Protein AF-A0A3B8L4H3-F1 (afdb_monomer_lite)

pLDDT: mean 75.12, std 16.82, range [48.19, 97.12]

Sequence (78 aa):
MHRPCLALALLFVFATTGRAANISGEYLEARTCAVYTGPCFANAEMGLAGKEALMAWKIDKGQWNGVAVDGLGAAVIV

Foldseek 3Di:
DPPPPVVVVVVVVPPPPPPPFPFDWDKDKDFFDDDDDDPVRCVVCVDDGGPKMKIKTATCFGDDPNRTCHRPIDMDID

Structure (mmCIF, N/CA/C/O backbone):
data_AF-A0A3B8L4H3-F1
#
_entry.id   AF-A0A3B8L4H3-F1
#
loop_
_atom_site.group_PDB
_atom_site.id
_atom_site.type_symbol
_atom_site.label_atom_id
_atom_site.label_alt_id
_atom_site.label_comp_id
_atom_site.label_asym_id
_atom_site.label_entity_id
_atom_site.label_seq_id
_atom_site.pdbx_PDB_ins_code
_atom_site.Cartn_x
_atom_site.Cartn_y
_atom_site.Cartn_z
_atom_site.occupancy
_atom_site.B_iso_or_equiv
_atom_site.auth_seq_id
_atom_site.auth_comp_id
_atom_site.auth_asym_id
_atom_site.auth_atom_id
_atom_site.pdbx_PDB_model_num
ATOM 1 N N . MET A 1 1 ? -0.254 50.245 33.959 1.00 48.19 1 MET A N 1
ATOM 2 C CA . MET A 1 1 ? -0.855 49.531 32.810 1.00 48.19 1 MET A CA 1
ATOM 3 C C . MET A 1 1 ? 0.213 48.626 32.206 1.00 48.19 1 MET A C 1
ATOM 5 O O . MET A 1 1 ? 1.053 49.200 31.554 1.00 48.19 1 MET A O 1
ATOM 9 N N . HIS A 1 2 ? 0.289 47.312 32.482 1.00 52.34 2 HIS A N 1
ATOM 10 C CA . HIS A 1 2 ? 1.181 46.345 31.775 1.00 52.34 2 HIS A CA 1
ATOM 11 C C . HIS A 1 2 ? 0.878 44.882 32.207 1.00 52.34 2 HIS A C 1
ATOM 13 O O . HIS A 1 2 ? 1.766 44.097 32.515 1.00 52.34 2 HIS A O 1
ATOM 19 N N . ARG A 1 3 ? -0.406 44.501 32.303 1.00 57.44 3 ARG A N 1
ATOM 20 C CA . ARG A 1 3 ? -0.831 43.110 32.590 1.00 57.44 3 ARG A CA 1
ATOM 21 C C . ARG A 1 3 ? -1.842 42.503 31.582 1.00 57.44 3 ARG A C 1
ATOM 23 O O . ARG A 1 3 ? -2.691 41.747 32.031 1.00 57.44 3 ARG A O 1
ATOM 30 N N . PRO A 1 4 ? -1.800 42.771 30.255 1.00 52.44 4 PRO A N 1
ATOM 31 C CA . PRO A 1 4 ? -2.559 41.956 29.295 1.00 52.44 4 PRO A CA 1
ATOM 32 C C . PRO A 1 4 ? -1.707 40.904 28.553 1.00 52.44 4 PRO A C 1
ATOM 34 O O . PRO A 1 4 ? -2.260 39.974 27.979 1.00 52.44 4 PRO A O 1
ATOM 37 N N . CYS A 1 5 ? -0.371 41.003 28.574 1.00 54.12 5 CYS A N 1
ATOM 38 C CA . CYS A 1 5 ? 0.497 40.184 27.710 1.00 54.12 5 CYS A CA 1
ATOM 39 C C . CYS A 1 5 ? 0.570 38.702 28.134 1.00 54.12 5 CYS A C 1
ATOM 41 O O . CYS A 1 5 ? 0.649 37.809 27.296 1.00 54.12 5 CYS A O 1
ATOM 43 N N . LEU A 1 6 ? 0.475 38.422 29.438 1.00 55.00 6 LEU A N 1
ATOM 44 C CA . LEU A 1 6 ? 0.631 37.058 29.957 1.00 55.00 6 LEU A CA 1
ATOM 45 C C . LEU A 1 6 ? -0.636 36.199 29.778 1.00 55.00 6 LEU A C 1
ATOM 47 O O . LEU A 1 6 ? -0.539 34.989 29.611 1.00 55.00 6 LEU A O 1
ATOM 51 N N . ALA A 1 7 ? -1.818 36.824 29.744 1.00 55.34 7 ALA A N 1
ATOM 52 C CA . ALA A 1 7 ? -3.085 36.129 29.508 1.00 55.34 7 ALA A CA 1
ATOM 53 C C . ALA A 1 7 ? -3.252 35.699 28.040 1.00 55.34 7 ALA A C 1
ATOM 55 O O . ALA A 1 7 ? -3.847 34.660 27.766 1.00 55.34 7 ALA A O 1
ATOM 56 N N . LEU A 1 8 ? -2.689 36.464 27.098 1.00 55.94 8 LEU A N 1
ATOM 57 C CA . LEU A 1 8 ? -2.789 36.170 25.667 1.00 55.94 8 LEU A CA 1
ATOM 58 C C . LEU A 1 8 ? -1.864 35.016 25.237 1.00 55.94 8 LEU A C 1
ATOM 60 O O . LEU A 1 8 ? -2.201 34.267 24.325 1.00 55.94 8 LEU A O 1
ATOM 64 N N . ALA A 1 9 ? -0.737 34.826 25.930 1.00 57.47 9 ALA A N 1
ATOM 65 C CA . ALA A 1 9 ? 0.201 33.733 25.664 1.00 57.47 9 ALA A CA 1
ATOM 66 C C . ALA A 1 9 ? -0.358 32.346 26.046 1.00 57.47 9 ALA A C 1
ATOM 68 O O . ALA A 1 9 ? -0.038 31.351 25.401 1.00 57.47 9 ALA A O 1
ATOM 69 N N . LEU A 1 10 ? -1.233 32.273 27.055 1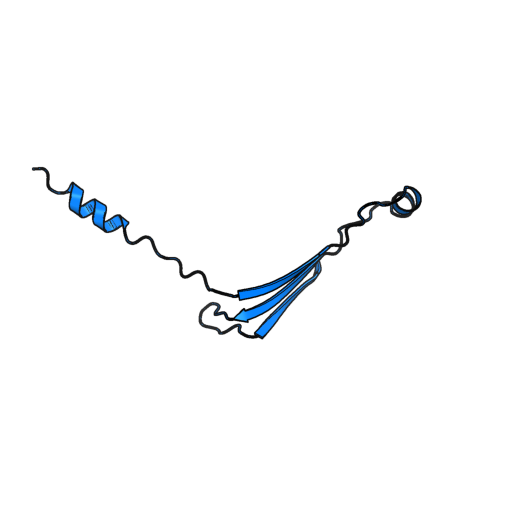.00 57.44 10 LEU A N 1
ATOM 70 C CA . LEU A 1 10 ? -1.858 31.020 27.503 1.00 57.44 10 LEU A CA 1
ATOM 71 C C . LEU A 1 10 ? -2.925 30.487 26.529 1.00 57.44 10 LEU A C 1
ATOM 73 O O . LEU A 1 10 ? -3.182 29.286 26.506 1.00 57.44 10 LEU A O 1
ATOM 77 N N . LEU A 1 11 ? -3.514 31.347 25.693 1.00 55.78 11 LEU A N 1
ATOM 78 C CA . LEU A 1 11 ? -4.539 30.964 24.711 1.00 55.78 11 LEU A CA 1
ATOM 79 C C . LEU A 1 11 ? -3.971 30.252 23.470 1.00 55.78 11 LEU A C 1
ATOM 81 O O . LEU A 1 11 ? -4.712 29.553 22.785 1.00 55.78 11 LEU A O 1
ATOM 85 N N . PHE A 1 12 ? -2.666 30.365 23.197 1.00 55.41 12 PHE A N 1
ATOM 86 C CA . PHE A 1 12 ? -2.019 29.707 22.050 1.00 55.41 12 PHE A CA 1
ATOM 87 C C . PHE A 1 12 ? -1.630 28.237 22.302 1.00 55.41 12 PHE A C 1
ATOM 89 O O . PHE A 1 12 ? -1.243 27.539 21.368 1.00 55.41 12 PHE A O 1
ATOM 96 N N . VAL A 1 13 ? -1.749 27.742 23.542 1.00 59.19 13 VAL A N 1
ATOM 97 C CA . VAL A 1 13 ? -1.379 26.362 23.930 1.00 59.19 13 VAL A CA 1
ATOM 98 C C . VAL A 1 13 ? -2.502 25.345 23.666 1.00 59.19 13 VAL A C 1
ATOM 100 O O . VAL A 1 13 ? -2.324 24.152 23.875 1.00 59.19 13 VAL A O 1
ATOM 103 N N . PHE A 1 14 ? -3.637 25.756 23.096 1.00 56.25 14 PHE A N 1
ATOM 104 C CA . PHE A 1 14 ? -4.555 24.817 22.439 1.00 56.25 14 PHE A CA 1
ATOM 105 C C . PHE A 1 14 ? -4.095 24.545 21.000 1.00 56.25 14 PHE A C 1
ATOM 107 O O . PHE A 1 14 ? -4.837 24.717 20.036 1.00 56.25 14 PHE A O 1
ATOM 114 N N . ALA A 1 15 ? -2.842 24.106 20.847 1.00 61.12 15 ALA A N 1
ATOM 115 C CA . ALA A 1 15 ? -2.430 23.411 19.641 1.00 61.12 15 ALA A CA 1
ATOM 116 C C . ALA A 1 15 ? -3.281 22.144 19.573 1.00 61.12 15 ALA A C 1
ATOM 118 O O . ALA A 1 15 ? -3.110 21.220 20.366 1.00 61.12 15 ALA A O 1
ATOM 119 N N . THR A 1 16 ? -4.264 22.147 18.677 1.00 61.59 16 THR A N 1
ATOM 120 C CA . THR A 1 16 ? -5.097 20.991 18.387 1.00 61.59 16 THR A CA 1
ATOM 121 C C . THR A 1 16 ? -4.168 19.826 18.092 1.00 61.59 16 THR A C 1
ATOM 123 O O . THR A 1 16 ? -3.537 19.785 17.034 1.00 61.59 16 THR A O 1
ATOM 126 N N . THR A 1 17 ? -4.058 18.885 19.026 1.00 60.50 17 THR A N 1
ATOM 127 C CA . THR A 1 17 ? -3.552 17.554 18.734 1.00 60.50 17 THR A CA 1
ATOM 128 C C . THR A 1 17 ? -4.560 16.958 17.767 1.00 60.50 17 THR A C 1
ATOM 130 O O . THR A 1 17 ? -5.566 16.367 18.157 1.00 60.50 17 THR A O 1
ATOM 133 N N . GLY A 1 18 ? -4.349 17.224 16.475 1.00 56.72 18 GLY A N 1
ATOM 134 C CA . GLY A 1 18 ? -5.066 16.557 15.410 1.00 56.72 18 GLY A CA 1
ATOM 135 C C . GLY A 1 18 ? -4.954 15.082 15.729 1.00 56.72 18 GLY A C 1
ATOM 136 O O . GLY A 1 18 ? -3.844 14.556 15.823 1.00 56.72 18 GLY A O 1
ATOM 137 N N . ARG A 1 19 ? -6.090 14.450 16.034 1.00 58.22 19 ARG A N 1
ATOM 138 C CA . ARG A 1 19 ? -6.147 13.018 16.292 1.00 58.22 19 ARG A CA 1
ATOM 139 C C . ARG A 1 19 ? -5.762 12.378 14.971 1.00 58.22 19 ARG A C 1
ATOM 141 O O . ARG A 1 19 ? -6.621 12.175 14.121 1.00 58.22 19 ARG A O 1
ATOM 148 N N . ALA A 1 20 ? -4.468 12.147 14.767 1.00 58.78 20 ALA A N 1
ATOM 149 C CA . ALA A 1 20 ? -4.001 11.292 13.702 1.00 58.78 20 ALA A CA 1
ATOM 150 C C . ALA A 1 20 ? -4.739 9.978 13.931 1.00 58.78 20 ALA A C 1
ATOM 152 O O . ALA A 1 20 ? -4.546 9.337 14.971 1.00 58.78 20 ALA A O 1
ATOM 153 N N . ALA A 1 21 ? -5.675 9.654 13.038 1.00 61.94 21 ALA A N 1
ATOM 154 C CA . ALA A 1 21 ? -6.298 8.349 13.022 1.00 61.94 21 ALA A CA 1
ATOM 155 C C . ALA A 1 21 ? -5.133 7.360 12.953 1.00 61.94 21 ALA A C 1
ATOM 157 O O . ALA A 1 21 ? -4.427 7.310 11.948 1.00 61.94 21 ALA A O 1
ATOM 158 N N . ASN A 1 22 ? -4.846 6.687 14.069 1.00 74.81 22 ASN A N 1
ATOM 159 C CA . ASN A 1 22 ? -3.767 5.713 14.160 1.00 74.81 22 ASN A CA 1
ATOM 160 C C . ASN A 1 22 ? -4.259 4.470 13.424 1.00 74.81 22 ASN A C 1
ATOM 162 O O . ASN A 1 22 ? -4.756 3.529 14.035 1.00 74.81 22 ASN A O 1
ATOM 166 N N . ILE A 1 23 ? -4.243 4.548 12.096 1.00 90.69 23 ILE A N 1
ATOM 167 C CA . ILE A 1 23 ? -4.447 3.405 11.228 1.00 90.69 23 ILE A CA 1
ATOM 168 C C . ILE A 1 23 ? -3.059 2.815 11.010 1.00 90.69 23 ILE A C 1
ATOM 170 O O . ILE A 1 23 ? -2.198 3.453 10.405 1.00 90.69 23 ILE A O 1
ATOM 174 N N . SER A 1 24 ? -2.828 1.629 11.556 1.00 93.31 24 SER A N 1
ATOM 175 C CA . SER A 1 24 ? -1.591 0.875 11.402 1.00 93.31 24 SER A CA 1
ATOM 176 C C . SER A 1 24 ? -1.844 -0.378 10.577 1.00 93.31 24 SER A C 1
ATOM 178 O O . SER A 1 24 ? -2.931 -0.960 10.617 1.00 93.31 24 SER A O 1
ATOM 180 N N . GLY A 1 25 ? -0.830 -0.810 9.839 1.00 94.56 25 GLY A N 1
ATOM 181 C CA . GLY A 1 25 ? -0.925 -1.982 8.988 1.00 94.56 25 GLY A CA 1
ATOM 182 C C . GLY A 1 25 ? 0.285 -2.142 8.083 1.00 94.56 25 GLY A C 1
ATOM 183 O O . GLY A 1 25 ? 1.225 -1.348 8.141 1.00 94.56 25 GLY A O 1
ATOM 184 N N . GLU A 1 26 ? 0.212 -3.135 7.209 1.00 96.62 26 GLU A N 1
ATOM 185 C CA . GLU A 1 26 ? 1.277 -3.504 6.283 1.00 96.62 26 GLU A CA 1
ATOM 186 C C . GLU A 1 26 ? 1.011 -2.903 4.900 1.00 96.62 26 GLU A C 1
ATOM 188 O O . GLU A 1 26 ? 0.012 -3.232 4.249 1.00 96.62 26 GLU A O 1
ATOM 193 N N . TYR A 1 27 ? 1.899 -2.021 4.451 1.00 93.88 27 TYR A N 1
ATOM 194 C CA . TYR A 1 27 ? 1.815 -1.388 3.140 1.00 93.88 27 TYR A CA 1
ATOM 195 C C . TYR A 1 27 ? 2.819 -2.012 2.171 1.00 93.88 27 TYR A C 1
ATOM 197 O O . TYR A 1 27 ? 3.994 -2.167 2.502 1.00 93.88 27 TYR A O 1
ATOM 205 N N . LEU A 1 28 ? 2.356 -2.346 0.968 1.00 94.00 28 LEU A N 1
ATOM 206 C CA . LEU A 1 28 ? 3.172 -2.916 -0.094 1.00 94.00 28 LEU A CA 1
ATOM 207 C C . LEU A 1 28 ? 2.971 -2.140 -1.392 1.00 94.00 28 LEU A C 1
ATOM 209 O O . LEU A 1 28 ? 1.855 -2.029 -1.898 1.00 94.00 28 LEU A O 1
ATOM 213 N N . GLU A 1 29 ? 4.080 -1.684 -1.968 1.00 91.69 29 GLU A N 1
ATOM 214 C CA . GLU A 1 29 ? 4.122 -1.203 -3.344 1.00 91.69 29 GLU A CA 1
ATOM 215 C C . GLU A 1 29 ? 4.939 -2.152 -4.212 1.00 91.69 29 GLU A C 1
ATOM 217 O O . GLU A 1 29 ? 6.079 -2.485 -3.887 1.00 91.69 29 GLU A O 1
ATOM 222 N N . ALA A 1 30 ? 4.376 -2.532 -5.356 1.00 87.94 30 ALA A N 1
ATOM 223 C CA . ALA A 1 30 ? 5.107 -3.191 -6.425 1.00 87.94 30 A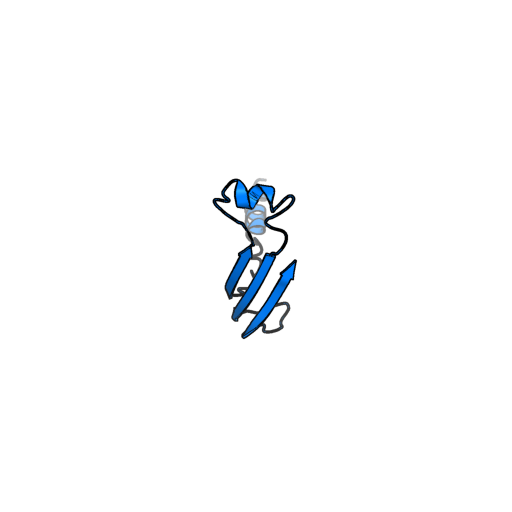LA A CA 1
ATOM 224 C C . ALA A 1 30 ? 5.049 -2.321 -7.683 1.00 87.94 30 ALA A C 1
ATOM 226 O O . ALA A 1 30 ? 3.981 -1.877 -8.105 1.00 87.94 30 ALA A O 1
ATOM 227 N N . ARG A 1 31 ? 6.215 -2.061 -8.277 1.00 84.38 31 ARG A N 1
ATOM 228 C CA . ARG A 1 31 ? 6.368 -1.258 -9.495 1.00 84.38 31 ARG A CA 1
ATOM 229 C C . ARG A 1 31 ? 7.119 -2.083 -10.524 1.00 84.38 31 ARG A C 1
ATOM 231 O O . ARG A 1 31 ? 8.155 -2.665 -10.204 1.00 84.38 31 ARG A O 1
ATOM 238 N N . THR A 1 32 ? 6.640 -2.108 -11.762 1.00 76.69 32 THR A N 1
ATOM 239 C CA . THR A 1 32 ? 7.354 -2.782 -12.852 1.00 76.69 32 THR A CA 1
ATOM 240 C C . THR A 1 32 ? 8.533 -1.923 -13.312 1.00 76.69 32 THR A C 1
ATOM 242 O O . THR A 1 32 ? 8.401 -1.181 -14.273 1.00 76.69 32 THR A O 1
ATOM 245 N N . CYS A 1 33 ? 9.681 -1.960 -12.637 1.00 67.88 33 CYS A N 1
ATOM 246 C CA . CYS A 1 33 ? 10.900 -1.299 -13.117 1.00 67.88 33 CYS A CA 1
ATOM 247 C C . CYS A 1 33 ? 11.963 -2.342 -13.453 1.00 67.88 33 CYS A C 1
ATOM 249 O O . CYS A 1 33 ? 12.416 -3.076 -12.577 1.00 67.88 33 CYS A O 1
ATOM 251 N N . ALA A 1 34 ? 12.392 -2.388 -14.713 1.00 64.50 34 ALA A N 1
ATOM 252 C CA . ALA A 1 34 ? 13.523 -3.208 -15.114 1.00 64.50 34 ALA A CA 1
ATOM 253 C C . ALA A 1 34 ? 14.828 -2.451 -14.806 1.00 64.50 34 ALA A C 1
ATOM 255 O O . ALA A 1 34 ? 15.219 -1.530 -15.521 1.00 64.50 34 ALA A O 1
ATOM 256 N N . VAL A 1 35 ? 15.488 -2.808 -13.703 1.00 57.31 35 VAL A N 1
ATOM 257 C CA . VAL A 1 35 ? 16.805 -2.268 -13.332 1.00 57.31 35 VAL A CA 1
ATOM 258 C C . VAL A 1 35 ? 17.864 -3.182 -13.958 1.00 57.31 35 VAL A C 1
ATOM 260 O O . VAL A 1 35 ? 17.881 -4.370 -13.653 1.00 57.31 35 VAL A O 1
ATOM 263 N N . TYR A 1 36 ? 18.724 -2.634 -14.829 1.00 55.94 36 TYR A N 1
ATOM 264 C CA . TYR A 1 36 ? 19.705 -3.344 -15.681 1.00 55.94 36 TYR A CA 1
ATOM 265 C C . TYR A 1 36 ? 19.140 -4.054 -16.923 1.00 55.94 36 TYR A C 1
ATOM 267 O O . TYR A 1 36 ? 19.398 -5.236 -17.156 1.00 55.94 36 TYR A O 1
ATOM 275 N N . THR A 1 37 ? 18.423 -3.332 -17.786 1.00 63.31 37 THR A N 1
ATOM 276 C CA . THR A 1 37 ? 18.095 -3.865 -19.116 1.00 63.31 37 THR A CA 1
ATOM 277 C C . THR A 1 37 ? 19.337 -3.860 -20.012 1.00 63.31 37 THR A C 1
ATOM 279 O O . THR A 1 37 ? 19.980 -2.834 -20.232 1.00 63.31 37 THR A O 1
ATOM 282 N N . GLY A 1 38 ? 19.712 -5.031 -20.534 1.00 68.62 38 GLY A N 1
ATOM 283 C CA . GLY A 1 38 ? 20.698 -5.108 -21.611 1.00 68.62 38 GLY A CA 1
ATOM 284 C C . GLY A 1 38 ? 20.135 -4.482 -22.896 1.00 68.62 38 GLY A C 1
ATOM 285 O O . GLY A 1 38 ? 18.915 -4.451 -23.076 1.00 68.62 38 GLY A O 1
ATOM 286 N N . PRO A 1 39 ? 20.985 -4.039 -23.838 1.00 65.75 39 PRO A N 1
ATOM 287 C CA . PRO A 1 39 ? 20.536 -3.380 -25.067 1.00 65.75 39 PRO A CA 1
ATOM 288 C C . PRO A 1 39 ? 19.572 -4.237 -25.905 1.00 65.75 39 PRO A C 1
ATOM 290 O O . PRO A 1 39 ? 18.749 -3.691 -26.630 1.00 65.75 39 PRO A O 1
ATOM 293 N N . CYS A 1 40 ? 19.609 -5.569 -25.789 1.00 69.19 40 CYS A N 1
ATOM 294 C CA . CYS A 1 40 ? 18.640 -6.451 -26.451 1.00 69.19 40 CYS A CA 1
ATOM 295 C C . CYS A 1 40 ? 17.222 -6.322 -25.867 1.00 69.19 40 CYS A C 1
ATOM 297 O O . CYS A 1 40 ? 16.259 -6.309 -26.626 1.00 69.19 40 CYS A O 1
ATOM 299 N N . PHE A 1 41 ? 17.102 -6.180 -24.541 1.00 63.81 41 PHE A N 1
ATOM 300 C CA . PHE A 1 41 ? 15.823 -5.934 -23.875 1.00 63.81 41 PHE A CA 1
ATOM 301 C C . PHE A 1 41 ? 15.346 -4.512 -24.181 1.00 63.81 41 PHE A C 1
ATOM 303 O O . PHE A 1 41 ? 14.273 -4.354 -24.731 1.00 63.81 41 PHE A O 1
ATOM 310 N N . ALA A 1 42 ? 16.187 -3.487 -24.005 1.00 64.00 42 ALA A N 1
ATOM 311 C CA . ALA A 1 42 ? 15.803 -2.091 -24.253 1.00 64.00 42 ALA A CA 1
ATOM 312 C C . ALA A 1 42 ? 15.311 -1.795 -25.693 1.00 64.00 42 ALA A C 1
ATOM 314 O O . ALA A 1 42 ? 14.440 -0.952 -25.879 1.00 64.00 42 ALA A O 1
ATOM 315 N N . ASN A 1 43 ? 15.843 -2.480 -26.717 1.00 62.44 43 ASN A N 1
ATOM 316 C CA . ASN A 1 43 ? 15.455 -2.263 -28.122 1.00 62.44 43 ASN A CA 1
ATOM 317 C C . ASN A 1 43 ? 14.232 -3.079 -28.568 1.00 62.44 43 ASN A C 1
ATOM 319 O O . ASN A 1 43 ? 13.485 -2.627 -29.434 1.00 62.44 43 ASN A O 1
ATOM 323 N N . ALA A 1 44 ? 14.010 -4.2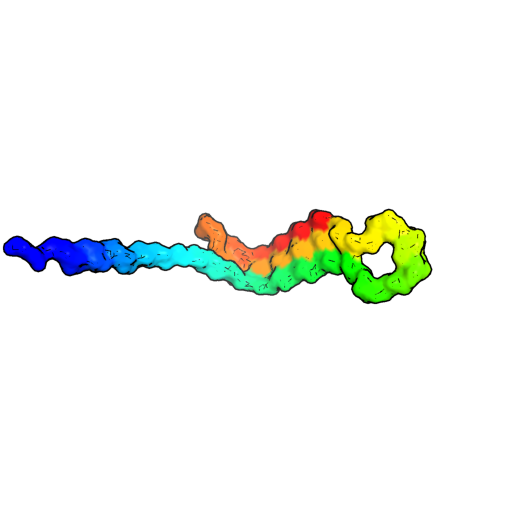64 -27.986 1.00 64.44 44 ALA A N 1
ATOM 324 C CA . ALA A 1 44 ? 12.738 -4.981 -28.139 1.00 64.44 44 ALA A CA 1
ATOM 325 C C . ALA A 1 44 ? 11.598 -4.244 -27.419 1.00 64.44 44 ALA A C 1
ATOM 327 O O . AL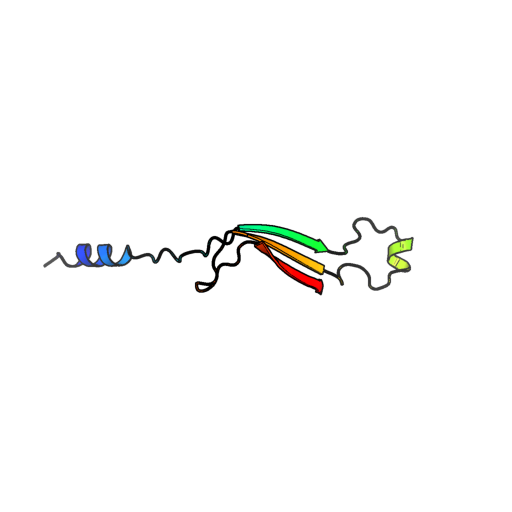A A 1 44 ? 10.418 -4.460 -27.693 1.00 64.44 44 ALA A O 1
ATOM 328 N N . GLU A 1 45 ? 11.985 -3.343 -26.520 1.00 57.84 45 GLU A N 1
ATOM 329 C CA . GLU A 1 45 ? 11.126 -2.681 -25.586 1.00 57.84 45 GLU A CA 1
ATOM 330 C C . GLU A 1 45 ? 11.075 -1.148 -25.805 1.00 57.84 45 GLU A C 1
ATOM 332 O O . GLU A 1 45 ? 11.396 -0.356 -24.925 1.00 57.84 45 GLU A O 1
ATOM 337 N N . MET A 1 46 ? 10.607 -0.702 -26.979 1.00 53.50 46 MET A N 1
ATOM 338 C CA . MET A 1 46 ? 10.504 0.719 -27.400 1.00 53.50 46 MET A CA 1
ATOM 339 C C . MET A 1 46 ? 9.556 1.623 -26.563 1.00 53.50 46 MET A C 1
ATOM 341 O O . MET A 1 46 ? 9.150 2.693 -27.012 1.00 53.50 46 MET A O 1
ATOM 345 N N . GLY A 1 47 ? 9.193 1.248 -25.332 1.00 60.56 47 GLY A N 1
ATOM 346 C CA . GLY A 1 47 ? 8.382 2.099 -24.454 1.00 60.56 47 GLY A CA 1
ATOM 347 C C . GLY A 1 47 ? 8.061 1.492 -23.093 1.00 60.56 47 GLY A C 1
ATOM 348 O O . GLY A 1 47 ? 6.887 1.419 -22.737 1.00 60.56 47 GLY A O 1
ATOM 349 N N . LEU A 1 48 ? 9.052 0.981 -22.368 1.00 56.19 48 LEU A N 1
ATOM 350 C CA . LEU A 1 48 ? 8.839 -0.154 -21.467 1.00 56.19 48 LEU A CA 1
ATOM 351 C C . LEU A 1 48 ? 9.638 -0.052 -20.171 1.00 56.19 48 LEU A C 1
ATOM 353 O O . LEU A 1 48 ? 10.820 -0.356 -20.092 1.00 56.19 48 LEU A O 1
ATOM 357 N N . ALA A 1 49 ? 8.935 0.441 -19.162 1.00 63.72 49 ALA A N 1
ATOM 358 C CA . ALA A 1 49 ? 8.945 0.025 -17.765 1.00 63.72 49 ALA A CA 1
ATOM 359 C C . ALA A 1 49 ? 8.137 1.080 -16.990 1.00 63.72 49 ALA A C 1
ATOM 361 O O . ALA A 1 49 ? 8.129 2.257 -17.345 1.00 63.72 49 ALA A O 1
ATOM 362 N N . GLY A 1 50 ? 7.436 0.660 -15.945 1.00 60.12 50 GLY A N 1
ATOM 363 C CA . GLY A 1 50 ? 6.781 1.548 -14.979 1.00 60.12 50 GLY A CA 1
ATOM 364 C C . GLY A 1 50 ? 5.340 1.928 -15.309 1.00 60.12 50 GLY A C 1
ATOM 365 O O . GLY A 1 50 ? 4.844 2.908 -14.762 1.00 60.12 50 GLY A O 1
ATOM 366 N N . LYS A 1 51 ? 4.678 1.184 -16.202 1.00 71.50 51 LYS A N 1
ATOM 367 C CA . LYS A 1 51 ? 3.266 1.411 -16.555 1.00 71.50 51 LYS A CA 1
ATOM 368 C C . LYS A 1 51 ? 2.299 0.806 -15.555 1.00 71.50 51 LYS A C 1
ATOM 370 O O . LYS A 1 51 ? 1.164 1.242 -15.514 1.00 71.50 51 LYS A O 1
ATOM 375 N N . GLU A 1 52 ? 2.769 -0.184 -14.808 1.00 80.31 52 GLU A N 1
ATOM 376 C CA . GLU A 1 52 ? 1.968 -0.933 -13.859 1.00 80.31 52 GLU A CA 1
ATOM 377 C C . GLU A 1 52 ? 2.501 -0.654 -12.454 1.00 80.31 52 GLU A C 1
ATOM 379 O O . GLU A 1 52 ? 3.695 -0.829 -12.154 1.00 80.31 52 GLU A O 1
ATOM 384 N N . ALA A 1 53 ? 1.610 -0.197 -11.584 1.00 85.44 53 ALA A N 1
ATOM 385 C CA . ALA A 1 53 ? 1.886 -0.037 -10.168 1.00 85.44 53 ALA A CA 1
ATOM 386 C C . ALA A 1 53 ? 0.757 -0.640 -9.338 1.00 85.44 53 ALA A C 1
ATOM 388 O O . ALA A 1 53 ? -0.402 -0.258 -9.472 1.00 85.44 53 ALA A O 1
ATOM 389 N N . LEU A 1 54 ? 1.119 -1.555 -8.443 1.00 90.69 54 LEU A N 1
ATOM 390 C CA . LEU A 1 54 ? 0.238 -2.084 -7.412 1.00 90.69 54 LEU A CA 1
ATOM 391 C C . LEU A 1 54 ? 0.571 -1.396 -6.091 1.00 90.69 54 LEU A C 1
ATOM 393 O O . LEU A 1 54 ? 1.717 -1.424 -5.646 1.00 90.69 54 LEU A O 1
ATOM 397 N N . MET A 1 55 ? -0.448 -0.842 -5.449 1.00 94.06 55 MET A N 1
ATOM 398 C CA . MET A 1 55 ? -0.395 -0.354 -4.075 1.00 94.06 55 MET A CA 1
ATOM 399 C C . MET A 1 55 ? -1.408 -1.157 -3.271 1.00 94.06 55 MET A C 1
ATOM 401 O O . MET A 1 55 ? -2.599 -1.133 -3.580 1.00 94.06 55 MET A O 1
ATOM 405 N N . ALA A 1 56 ? -0.947 -1.886 -2.263 1.00 96.31 56 ALA A N 1
ATOM 406 C CA . ALA A 1 56 ? -1.785 -2.697 -1.397 1.00 96.31 56 ALA A CA 1
ATOM 407 C C . ALA A 1 56 ? -1.565 -2.306 0.063 1.00 96.31 56 ALA A C 1
ATOM 409 O O . ALA A 1 56 ? -0.438 -2.081 0.498 1.00 96.31 56 ALA A O 1
ATOM 410 N N . TRP A 1 57 ? -2.647 -2.254 0.833 1.00 96.69 57 TRP A N 1
ATOM 411 C CA . TRP A 1 57 ? -2.597 -2.010 2.266 1.00 96.69 57 TRP A CA 1
ATOM 412 C C . TRP A 1 57 ? -3.481 -3.011 2.993 1.00 96.69 57 TRP A C 1
ATOM 414 O O . TRP A 1 57 ? -4.670 -3.139 2.694 1.00 96.69 57 TRP A O 1
ATOM 424 N N . LYS A 1 58 ? -2.899 -3.706 3.968 1.00 97.12 58 LYS A N 1
ATOM 425 C CA . LYS A 1 58 ? -3.635 -4.491 4.954 1.00 97.12 58 LYS A CA 1
ATOM 426 C C . LYS A 1 58 ? -3.657 -3.729 6.271 1.00 97.12 58 LYS A C 1
ATOM 428 O O . LYS A 1 58 ? -2.613 -3.550 6.886 1.00 97.12 58 LYS A O 1
ATOM 433 N N . ILE A 1 59 ? -4.835 -3.292 6.700 1.00 96.31 59 ILE A N 1
ATOM 434 C CA . ILE A 1 59 ? -5.018 -2.566 7.956 1.00 96.31 59 ILE A CA 1
ATOM 435 C C . ILE A 1 59 ? -5.127 -3.571 9.107 1.00 96.31 59 ILE A C 1
ATOM 437 O O . ILE A 1 59 ? -6.008 -4.430 9.104 1.00 96.31 59 ILE A O 1
ATOM 441 N N . ASP A 1 60 ? -4.268 -3.437 10.116 1.00 96.25 60 ASP A N 1
ATOM 442 C CA . ASP A 1 60 ? -4.320 -4.253 11.334 1.00 96.25 60 ASP A CA 1
ATOM 443 C C . ASP A 1 60 ? -5.221 -3.616 12.392 1.00 96.25 60 ASP A C 1
ATOM 445 O O . ASP A 1 60 ? -6.051 -4.291 13.009 1.00 96.25 60 ASP A O 1
ATOM 449 N N . LYS A 1 61 ? -5.062 -2.303 12.602 1.00 94.31 61 LYS A N 1
ATOM 450 C CA . LYS A 1 61 ? -5.825 -1.532 13.586 1.00 94.31 61 LYS A CA 1
ATOM 451 C C . LYS A 1 61 ? -6.108 -0.127 13.093 1.00 94.31 61 LYS A C 1
ATOM 453 O O . LYS A 1 61 ? -5.214 0.519 12.562 1.00 94.31 61 LYS A O 1
ATOM 458 N N . GLY A 1 62 ? -7.320 0.372 13.310 1.00 91.31 62 GLY A N 1
ATOM 459 C CA . GLY A 1 62 ? -7.637 1.766 13.028 1.00 91.31 62 GLY A CA 1
ATOM 460 C C . GLY A 1 62 ? -9.124 2.089 13.008 1.00 91.31 62 GLY A C 1
ATOM 461 O O . GLY A 1 62 ? -9.993 1.226 12.891 1.00 91.31 62 GLY A O 1
ATOM 462 N N . GLN A 1 63 ? -9.415 3.385 13.075 1.00 91.81 63 GLN A N 1
ATOM 463 C CA . GLN A 1 63 ? -10.764 3.910 12.915 1.00 91.81 63 GLN A CA 1
ATOM 464 C C . GLN A 1 63 ? -10.741 5.086 11.942 1.00 91.81 63 GLN A C 1
ATOM 466 O O . GLN A 1 63 ? -9.943 6.010 12.098 1.00 91.81 63 GLN A O 1
ATOM 471 N N . TRP A 1 64 ? -11.646 5.065 10.969 1.00 88.31 64 TRP A N 1
ATOM 472 C CA . TRP A 1 64 ? -11.864 6.156 10.030 1.00 88.31 64 TRP A CA 1
ATOM 473 C C . TRP A 1 64 ? -13.283 6.696 10.195 1.00 88.31 64 TRP A C 1
ATOM 475 O O . TRP A 1 64 ? -14.249 5.954 10.047 1.00 88.31 64 TRP A O 1
ATOM 485 N N . ASN A 1 65 ? -13.426 7.981 10.534 1.00 89.12 65 ASN A N 1
ATOM 486 C CA . ASN A 1 65 ? -14.727 8.640 10.728 1.00 89.12 65 ASN A CA 1
ATOM 487 C C . ASN A 1 65 ? -15.703 7.866 11.640 1.00 89.12 65 ASN A C 1
ATOM 489 O O . ASN A 1 65 ? -16.892 7.759 11.353 1.00 89.12 65 ASN A O 1
ATOM 493 N N . GLY A 1 66 ? -15.199 7.296 12.738 1.00 88.50 66 GLY A N 1
ATOM 494 C CA . GLY A 1 66 ? -16.007 6.505 13.674 1.00 88.50 66 GLY A CA 1
ATOM 495 C C . GLY A 1 66 ? -16.233 5.046 13.256 1.00 88.50 66 GLY A C 1
ATOM 496 O O . GLY A 1 66 ? -16.714 4.254 14.064 1.00 88.50 66 GLY A O 1
ATOM 497 N N . VAL A 1 67 ? -15.827 4.654 12.047 1.00 92.25 67 VAL A N 1
ATOM 498 C CA . VAL A 1 67 ? -15.947 3.287 11.526 1.00 92.25 67 VAL A CA 1
ATOM 499 C C . VAL A 1 67 ? -14.644 2.530 11.759 1.00 92.25 67 VAL A C 1
ATOM 501 O O . VAL A 1 67 ? -13.572 2.996 11.371 1.00 92.25 67 VAL A O 1
ATOM 504 N N . ALA A 1 68 ? -14.723 1.373 12.417 1.00 92.75 68 ALA A N 1
ATOM 505 C CA . ALA A 1 68 ? -13.571 0.492 12.583 1.00 92.75 68 ALA A CA 1
ATOM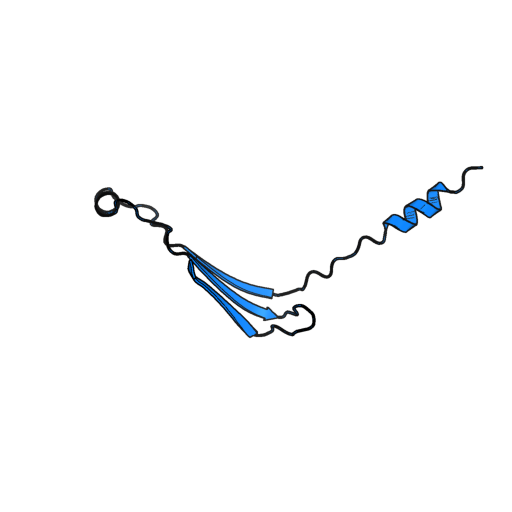 506 C C . ALA A 1 68 ? -13.161 -0.083 11.220 1.00 92.75 68 ALA A C 1
ATOM 508 O O . ALA A 1 68 ? -14.005 -0.583 10.478 1.00 92.75 68 ALA A O 1
ATOM 509 N N . VAL A 1 69 ? -11.871 -0.005 10.908 1.00 94.00 69 VAL A N 1
ATOM 510 C CA . VAL A 1 69 ? -11.282 -0.535 9.665 1.00 94.00 69 VAL A CA 1
ATOM 511 C C . VAL A 1 69 ? -10.300 -1.678 9.941 1.00 94.00 69 VAL A C 1
ATOM 513 O O . VAL A 1 69 ? -9.533 -2.067 9.067 1.00 94.00 69 VAL A O 1
ATOM 516 N N . ASP A 1 70 ? -10.328 -2.226 11.157 1.00 94.75 70 ASP A N 1
ATOM 517 C CA . ASP A 1 70 ? -9.537 -3.386 11.568 1.00 94.75 70 ASP A CA 1
ATOM 518 C C . ASP A 1 70 ? -9.744 -4.561 10.596 1.00 94.75 70 ASP A C 1
ATOM 520 O O . ASP A 1 70 ? -10.870 -5.003 10.363 1.00 94.75 70 ASP A O 1
ATOM 524 N N . GLY A 1 71 ? -8.651 -5.085 10.040 1.00 95.44 71 GLY A N 1
ATOM 525 C CA . GLY A 1 71 ? -8.670 -6.206 9.100 1.00 95.44 71 GLY A CA 1
ATOM 526 C C . GLY A 1 71 ? -9.058 -5.843 7.663 1.00 95.44 71 GLY A C 1
ATOM 527 O O . GLY A 1 71 ? -9.094 -6.738 6.815 1.00 95.44 71 GLY A O 1
ATOM 528 N N . LEU A 1 72 ? -9.336 -4.569 7.357 1.00 96.38 72 LEU A N 1
ATOM 529 C CA . LEU A 1 72 ? -9.657 -4.129 5.999 1.00 96.38 72 LEU A CA 1
ATOM 530 C C . LEU A 1 72 ? -8.419 -4.219 5.092 1.00 96.38 72 LEU A C 1
ATOM 532 O O . LEU A 1 72 ? -7.353 -3.698 5.414 1.00 96.38 72 LEU A O 1
ATOM 536 N N . GLY A 1 73 ? -8.581 -4.850 3.929 1.00 96.00 73 GLY A N 1
ATOM 537 C CA . GLY A 1 73 ? -7.591 -4.852 2.854 1.00 96.00 73 GLY A CA 1
ATOM 538 C C . GLY A 1 73 ? -8.045 -3.971 1.694 1.00 96.00 73 GLY A C 1
ATOM 539 O O . GLY A 1 73 ? -9.189 -4.076 1.254 1.00 96.00 73 GLY A O 1
ATOM 540 N N . ALA A 1 74 ? -7.151 -3.130 1.183 1.00 94.81 74 ALA A N 1
ATOM 541 C CA . ALA A 1 74 ? -7.379 -2.323 -0.012 1.00 94.81 74 ALA A CA 1
ATOM 542 C C . ALA A 1 74 ? -6.227 -2.510 -1.002 1.00 94.81 74 ALA A C 1
ATOM 544 O O . ALA A 1 74 ? -5.071 -2.635 -0.600 1.00 94.81 74 ALA A O 1
ATOM 545 N N . ALA A 1 75 ? -6.542 -2.518 -2.296 1.00 95.94 75 ALA A N 1
ATOM 546 C CA . ALA A 1 75 ? -5.550 -2.576 -3.359 1.00 95.94 75 ALA A CA 1
ATOM 547 C C . ALA A 1 75 ? -5.967 -1.682 -4.527 1.00 95.94 75 ALA A C 1
ATOM 549 O O . ALA A 1 75 ? -7.146 -1.606 -4.875 1.00 95.94 75 ALA A O 1
ATOM 550 N N . VAL A 1 76 ? -4.986 -1.018 -5.126 1.00 95.69 76 VAL A N 1
ATOM 551 C CA . VAL A 1 76 ? -5.136 -0.185 -6.318 1.00 95.69 76 VAL A CA 1
ATOM 552 C C . VAL A 1 76 ? -4.075 -0.605 -7.322 1.00 95.69 76 VAL A C 1
ATOM 554 O O . VAL A 1 76 ? -2.912 -0.779 -6.958 1.00 95.69 76 VAL A O 1
ATOM 557 N N . ILE A 1 77 ? -4.491 -0.760 -8.577 1.00 91.75 77 ILE A N 1
ATOM 558 C CA . ILE A 1 77 ? -3.619 -1.033 -9.718 1.00 91.75 77 ILE A CA 1
ATOM 559 C C . ILE A 1 77 ? -3.794 0.125 -10.697 1.00 91.75 77 ILE A C 1
ATOM 561 O O . ILE A 1 77 ? -4.934 0.480 -11.012 1.00 91.75 77 ILE A O 1
ATOM 565 N N . VAL A 1 78 ? -2.686 0.718 -11.137 1.00 82.69 78 VAL A N 1
ATOM 566 C CA . VAL A 1 78 ? -2.642 1.765 -12.172 1.00 82.69 78 VAL A CA 1
ATOM 567 C C . VAL A 1 78 ? -1.709 1.376 -13.296 1.00 82.69 78 VAL A C 1
ATOM 569 O O . VAL A 1 78 ? -0.740 0.640 -12.992 1.00 82.69 78 VAL A O 1
#

Secondary structure (DSSP, 8-state):
---SHHHHHHGGG----------EEEEEEEE---TT--HHHHHH-TT-SSS-E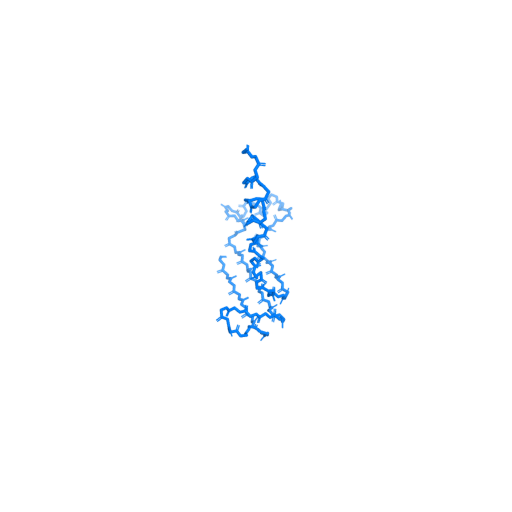EEEEEEEE-EETTEE-TT-EEEEE-

Radius of gyration: 24.92 Å; chains: 1; bounding box: 37×56×61 Å